Protein AF-A0A7C1U6F7-F1 (afdb_monomer_lite)

Foldseek 3Di:
DPVVVVLVVLLVQLVVVVVVCPPVDDDDLVVSCVVSVHPSVSSVVSVVVVVVD

Secondary structure (DSSP, 8-state):
--HHHHHHHHHHHHHHHHHHTTTS-PPPHHHHHHHTT--HHHHHHHHHHHHT-

pLDDT: mean 84.6, std 8.87, range [52.28, 93.12]

Structure (mmCIF, N/CA/C/O backbone):
data_AF-A0A7C1U6F7-F1
#
_entry.id   AF-A0A7C1U6F7-F1
#
loop_
_atom_site.group_PDB
_atom_site.id
_atom_site.type_symbol
_atom_site.label_atom_id
_atom_site.label_alt_id
_atom_site.label_comp_id
_atom_site.label_asym_id
_atom_site.label_entity_id
_atom_site.label_seq_id
_atom_site.pdbx_PDB_ins_code
_atom_site.Cartn_x
_atom_site.Cartn_y
_atom_site.Cartn_z
_atom_site.occupancy
_atom_site.B_iso_or_equiv
_atom_site.auth_seq_id
_atom_site.auth_comp_id
_atom_site.auth_asym_id
_atom_site.auth_atom_id
_atom_site.pdbx_PDB_model_num
ATOM 1 N N . MET A 1 1 ? 12.623 -16.505 -11.255 1.00 52.28 1 MET A N 1
ATOM 2 C CA . MET A 1 1 ? 11.466 -15.977 -12.020 1.00 52.28 1 MET A CA 1
ATOM 3 C C . MET A 1 1 ? 10.354 -15.688 -11.010 1.00 52.28 1 MET A C 1
ATOM 5 O O . MET A 1 1 ? 9.294 -16.289 -11.060 1.00 52.28 1 MET A O 1
ATOM 9 N N . ASP A 1 2 ? 10.620 -14.799 -10.046 1.00 64.06 2 ASP A N 1
ATOM 10 C CA . ASP A 1 2 ? 9.841 -14.729 -8.791 1.00 64.06 2 ASP A CA 1
ATOM 11 C C . ASP A 1 2 ? 9.266 -13.340 -8.524 1.00 64.06 2 ASP A C 1
ATOM 13 O O . ASP A 1 2 ? 8.211 -13.202 -7.917 1.00 64.06 2 ASP A O 1
ATOM 17 N N . ILE A 1 3 ? 9.923 -12.299 -9.042 1.00 64.00 3 ILE A N 1
ATOM 18 C CA . ILE A 1 3 ? 9.539 -10.900 -8.829 1.00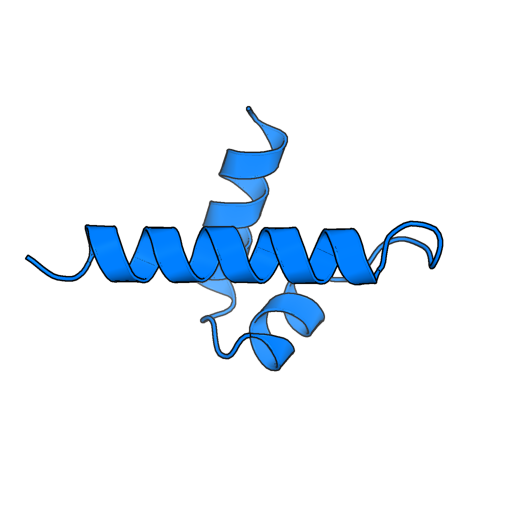 64.00 3 ILE A CA 1
ATOM 19 C C . ILE A 1 3 ? 8.181 -10.588 -9.462 1.00 64.00 3 ILE A C 1
ATOM 21 O O . ILE A 1 3 ? 7.369 -9.914 -8.841 1.00 64.00 3 ILE A O 1
ATOM 25 N N . VAL A 1 4 ? 7.902 -11.106 -10.664 1.00 65.69 4 VAL A N 1
ATOM 26 C CA . VAL A 1 4 ? 6.604 -10.893 -11.326 1.00 65.69 4 VAL A CA 1
ATOM 27 C C . VAL A 1 4 ? 5.491 -11.554 -10.516 1.00 65.69 4 VAL A C 1
ATOM 29 O O . VAL A 1 4 ? 4.540 -10.884 -10.140 1.00 65.69 4 VAL A O 1
ATOM 32 N N . ARG A 1 5 ? 5.660 -12.831 -10.144 1.00 70.88 5 ARG A N 1
ATOM 33 C CA . ARG A 1 5 ? 4.680 -13.577 -9.339 1.00 70.88 5 ARG A CA 1
ATOM 34 C C . ARG A 1 5 ? 4.425 -12.902 -7.988 1.00 70.88 5 ARG A C 1
ATOM 36 O O . ARG A 1 5 ? 3.276 -12.760 -7.587 1.00 70.88 5 ARG A O 1
ATOM 43 N N . ARG A 1 6 ? 5.485 -12.439 -7.321 1.00 78.06 6 ARG A N 1
ATOM 44 C CA . ARG A 1 6 ? 5.407 -11.775 -6.015 1.00 78.06 6 ARG A CA 1
ATOM 45 C C . ARG A 1 6 ? 4.753 -10.392 -6.098 1.00 78.06 6 ARG A C 1
ATOM 47 O O . ARG A 1 6 ? 3.931 -10.059 -5.256 1.00 78.06 6 ARG A O 1
ATOM 54 N N . ASN A 1 7 ? 5.063 -9.604 -7.126 1.00 76.06 7 ASN A N 1
ATOM 55 C CA . ASN A 1 7 ? 4.431 -8.298 -7.326 1.00 76.06 7 ASN A CA 1
ATOM 56 C C . ASN A 1 7 ? 2.949 -8.430 -7.700 1.00 76.06 7 ASN A C 1
ATOM 58 O O . ASN A 1 7 ? 2.144 -7.615 -7.254 1.00 76.06 7 ASN A O 1
ATOM 62 N N . THR A 1 8 ? 2.583 -9.451 -8.481 1.00 79.38 8 THR A N 1
ATOM 63 C CA . THR A 1 8 ? 1.181 -9.746 -8.804 1.00 79.38 8 THR A CA 1
ATOM 64 C C . THR A 1 8 ? 0.408 -10.198 -7.565 1.00 79.38 8 THR A C 1
ATOM 66 O O . THR A 1 8 ? -0.685 -9.690 -7.338 1.00 79.38 8 THR A O 1
ATOM 69 N N . ASP A 1 9 ? 0.982 -11.068 -6.727 1.00 86.38 9 ASP A N 1
ATOM 70 C CA . ASP A 1 9 ? 0.388 -11.447 -5.435 1.00 86.38 9 ASP A CA 1
ATOM 71 C C . ASP A 1 9 ? 0.138 -10.216 -4.551 1.00 86.38 9 ASP A C 1
ATOM 73 O O . ASP A 1 9 ? -0.979 -9.994 -4.087 1.00 86.38 9 ASP A O 1
ATOM 77 N N . TYR A 1 10 ? 1.139 -9.342 -4.411 1.00 87.94 10 TYR A N 1
ATOM 78 C CA . TYR A 1 10 ? 0.995 -8.108 -3.639 1.00 87.94 10 TYR A CA 1
ATOM 79 C C . TYR A 1 10 ? -0.069 -7.162 -4.197 1.00 87.94 10 TYR A C 1
ATOM 81 O O . TYR A 1 10 ? -0.824 -6.577 -3.423 1.00 87.94 10 TYR A O 1
ATOM 89 N N . ALA A 1 11 ? -0.172 -7.027 -5.519 1.00 86.56 11 ALA A N 1
ATOM 90 C CA . ALA A 1 11 ? -1.217 -6.219 -6.140 1.00 86.56 11 ALA A CA 1
ATOM 91 C C . ALA A 1 11 ? -2.613 -6.785 -5.842 1.00 86.56 11 ALA A C 1
ATOM 93 O O . ALA A 1 11 ? -3.495 -6.042 -5.413 1.00 86.56 11 ALA A O 1
ATOM 94 N N . VAL A 1 12 ? -2.800 -8.099 -6.007 1.00 88.44 12 VAL A N 1
ATOM 95 C CA . VAL A 1 12 ? -4.078 -8.775 -5.734 1.00 88.44 12 VAL A CA 1
ATOM 96 C C . VAL A 1 12 ? -4.470 -8.615 -4.268 1.00 88.44 12 VAL A C 1
ATOM 98 O O . VAL A 1 12 ? -5.610 -8.262 -3.974 1.00 88.44 12 VAL A O 1
ATOM 101 N N . ARG A 1 13 ? -3.526 -8.803 -3.344 1.00 89.00 13 ARG A N 1
ATOM 102 C CA . ARG A 1 13 ? -3.767 -8.644 -1.905 1.00 89.00 13 ARG A CA 1
ATOM 103 C C . ARG A 1 13 ? -4.197 -7.228 -1.536 1.00 89.00 13 ARG A C 1
ATOM 105 O O . ARG A 1 13 ? -5.172 -7.063 -0.809 1.00 89.00 13 ARG A O 1
ATOM 112 N N . LEU A 1 14 ? -3.541 -6.212 -2.097 1.00 89.06 14 LEU A N 1
ATOM 113 C CA . LEU A 1 14 ? -3.920 -4.812 -1.889 1.00 89.06 14 LEU A CA 1
ATOM 114 C C . LEU A 1 14 ? -5.320 -4.503 -2.447 1.00 89.06 14 LEU A C 1
ATOM 116 O O . LEU A 1 14 ? -6.100 -3.827 -1.781 1.00 89.06 14 LEU A O 1
ATOM 120 N N . VAL A 1 15 ? -5.681 -5.033 -3.620 1.00 89.56 15 VAL A N 1
ATOM 121 C CA . VAL A 1 15 ? -7.031 -4.865 -4.193 1.00 89.56 15 VAL A CA 1
ATOM 122 C C . VAL A 1 15 ? -8.094 -5.561 -3.341 1.00 89.56 15 VAL A C 1
ATOM 124 O O . VAL A 1 15 ? -9.140 -4.976 -3.069 1.00 89.56 15 VAL A O 1
ATOM 127 N N . VAL A 1 16 ? -7.833 -6.783 -2.873 1.00 90.25 16 VAL A N 1
ATOM 128 C CA . VAL A 1 16 ? -8.752 -7.511 -1.983 1.00 90.25 16 VAL A CA 1
ATOM 129 C C . VAL A 1 16 ? -8.927 -6.772 -0.656 1.00 90.25 16 VAL A C 1
ATOM 131 O O . VAL A 1 16 ? -10.042 -6.704 -0.140 1.00 90.25 16 VAL A O 1
ATOM 134 N N . ASN A 1 17 ? -7.858 -6.183 -0.117 1.00 88.06 17 ASN A N 1
ATOM 135 C CA . ASN A 1 17 ? -7.917 -5.358 1.086 1.00 88.06 17 ASN A CA 1
ATOM 136 C C . ASN A 1 17 ? -8.842 -4.141 0.887 1.00 88.06 17 ASN A C 1
ATOM 138 O O . ASN A 1 17 ? -9.753 -3.920 1.688 1.00 88.06 17 ASN A O 1
ATOM 142 N N . LEU A 1 18 ? -8.699 -3.433 -0.240 1.00 86.88 18 LEU A N 1
ATOM 143 C CA . LEU A 1 18 ? -9.586 -2.326 -0.611 1.00 86.88 18 LEU A CA 1
ATOM 144 C C . LEU A 1 18 ? -11.039 -2.783 -0.808 1.00 86.88 18 LEU A C 1
ATOM 146 O O . LEU A 1 18 ? -11.955 -2.122 -0.324 1.00 86.88 18 LEU A O 1
ATOM 150 N N . ALA A 1 19 ? -11.263 -3.930 -1.455 1.00 88.69 19 ALA A N 1
ATOM 151 C CA . ALA A 1 19 ? -12.599 -4.492 -1.656 1.00 88.69 19 ALA A CA 1
ATOM 152 C C . ALA A 1 19 ? -13.273 -4.879 -0.327 1.00 88.69 19 ALA A C 1
ATOM 154 O O . ALA A 1 19 ? -14.457 -4.620 -0.131 1.00 88.69 19 ALA A O 1
ATOM 155 N N . ARG A 1 20 ? -12.519 -5.436 0.629 1.00 87.12 20 ARG A N 1
ATOM 156 C CA . ARG A 1 20 ? -13.007 -5.716 1.995 1.00 87.12 20 ARG A CA 1
ATOM 157 C C . ARG A 1 20 ? -13.348 -4.442 2.773 1.00 87.12 20 ARG A C 1
AT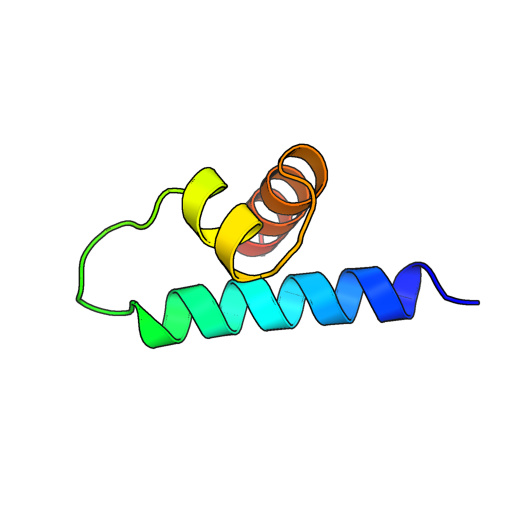OM 159 O O . ARG A 1 20 ? -14.214 -4.469 3.648 1.00 87.12 20 ARG A O 1
ATOM 166 N N . GLY A 1 21 ? -12.651 -3.347 2.479 1.00 84.31 21 GLY A N 1
ATOM 167 C CA . GLY A 1 21 ? -12.905 -2.013 3.024 1.00 84.31 21 GLY A CA 1
ATOM 168 C C . GLY A 1 21 ? -13.966 -1.213 2.266 1.00 84.31 21 GLY A C 1
ATOM 169 O O . GLY A 1 21 ? -14.254 -0.081 2.658 1.00 84.31 21 GLY A O 1
ATOM 170 N N . TYR A 1 22 ? -14.556 -1.765 1.202 1.00 81.81 22 TYR A N 1
ATOM 171 C CA . TYR A 1 22 ? -15.508 -1.041 0.368 1.00 81.81 22 TYR A CA 1
ATOM 172 C C . TYR A 1 22 ? -16.714 -0.566 1.194 1.00 81.81 22 TYR A C 1
ATOM 174 O O . TYR A 1 22 ? -17.316 -1.330 1.947 1.00 81.81 22 TYR A O 1
ATOM 182 N N . GLY A 1 23 ? -17.031 0.727 1.095 1.00 82.12 23 GLY A N 1
ATOM 183 C CA . GLY A 1 23 ? -18.095 1.370 1.87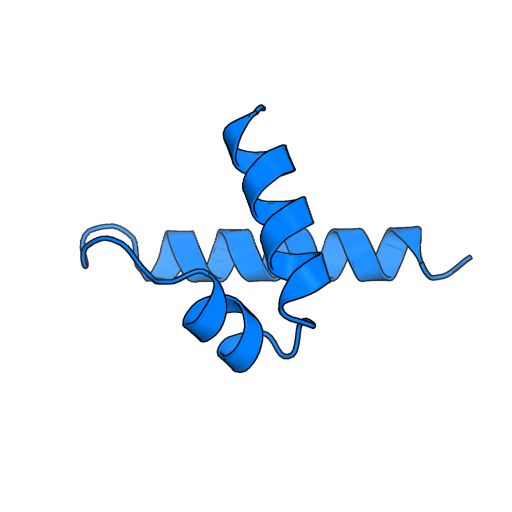4 1.00 82.12 23 GLY A CA 1
ATOM 184 C C . GLY A 1 23 ? -17.711 1.807 3.296 1.00 82.12 23 GLY A C 1
ATOM 185 O O . GLY A 1 23 ? -18.511 2.478 3.942 1.00 82.12 23 GLY A O 1
ATOM 186 N N . LYS A 1 24 ? -16.497 1.504 3.785 1.00 83.50 24 LYS A N 1
ATOM 187 C CA . LYS A 1 24 ? -16.005 1.938 5.114 1.00 83.50 24 LYS A CA 1
ATOM 188 C C . LYS A 1 24 ? -15.188 3.238 5.086 1.00 83.50 24 LYS A C 1
ATOM 190 O O . LYS A 1 24 ? -14.633 3.635 6.107 1.00 83.50 24 LYS A O 1
ATOM 195 N N . GLY A 1 25 ? -15.131 3.902 3.932 1.00 83.12 25 GLY A N 1
ATOM 196 C CA . GLY A 1 25 ? -14.340 5.112 3.706 1.00 83.12 25 GLY A CA 1
ATOM 197 C C . GLY A 1 25 ? -12.930 4.832 3.164 1.00 83.12 25 GLY A C 1
ATOM 198 O O . GLY A 1 25 ? -12.554 3.677 2.958 1.00 83.12 25 GLY A O 1
ATOM 199 N N . PRO A 1 26 ? -12.154 5.889 2.870 1.00 83.19 26 PRO A N 1
ATOM 200 C CA . PRO A 1 26 ? -10.819 5.755 2.297 1.00 83.19 26 PRO A CA 1
ATOM 201 C C . PRO A 1 26 ? -9.830 5.13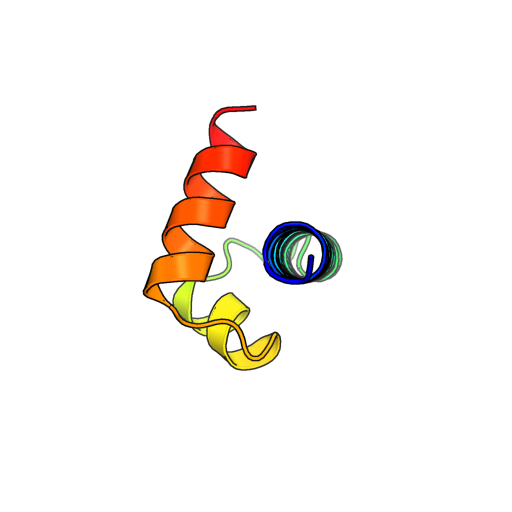9 3.297 1.00 83.19 26 PRO A C 1
ATOM 203 O O . PRO A 1 26 ? -9.710 5.590 4.435 1.00 83.19 26 PRO A O 1
ATOM 206 N N . VAL A 1 27 ? -9.077 4.132 2.847 1.00 85.44 27 VAL A N 1
ATOM 207 C CA . VAL A 1 27 ? -7.996 3.496 3.616 1.00 85.44 27 VAL A CA 1
ATOM 208 C C . VAL A 1 27 ? -6.654 4.079 3.182 1.00 85.44 27 VAL A C 1
ATOM 210 O O . VAL A 1 27 ? -6.367 4.194 1.992 1.00 85.44 27 VAL A O 1
ATOM 213 N N . SER A 1 28 ? -5.807 4.431 4.150 1.00 89.38 28 SER A N 1
ATOM 214 C CA . SER A 1 28 ? -4.438 4.863 3.863 1.00 89.38 28 SER A CA 1
ATOM 215 C C . SER A 1 28 ? -3.618 3.714 3.279 1.00 89.38 28 SER A C 1
ATOM 217 O O . SER A 1 28 ? -3.553 2.628 3.860 1.00 89.38 28 SER A O 1
ATOM 219 N N . THR A 1 29 ? -2.896 3.981 2.190 1.00 87.56 29 THR A N 1
ATOM 220 C CA . THR A 1 29 ? -1.959 3.029 1.573 1.00 87.56 29 THR A CA 1
ATOM 221 C C . THR A 1 29 ? -0.931 2.492 2.567 1.00 87.56 29 THR A C 1
ATOM 223 O O . THR A 1 29 ? -0.495 1.352 2.437 1.00 87.56 29 THR A O 1
ATOM 226 N N . LYS A 1 30 ? -0.564 3.277 3.590 1.00 89.75 30 LYS A N 1
ATOM 227 C CA . LYS A 1 30 ? 0.349 2.833 4.649 1.00 89.75 30 LYS A CA 1
ATOM 228 C C . LYS A 1 30 ? -0.251 1.693 5.473 1.00 89.75 30 LYS A C 1
ATOM 230 O O . LYS A 1 30 ? 0.416 0.692 5.701 1.00 89.75 30 LYS A O 1
ATOM 235 N N . VAL A 1 31 ? -1.521 1.827 5.849 1.00 89.69 31 VAL A N 1
ATOM 236 C CA . VAL A 1 31 ? -2.247 0.813 6.625 1.00 89.69 31 VAL A CA 1
ATOM 237 C C . VAL A 1 31 ? -2.449 -0.451 5.790 1.00 89.69 31 VAL A C 1
ATOM 239 O O . VAL A 1 31 ? -2.187 -1.547 6.274 1.00 89.69 31 VAL A O 1
ATOM 242 N N . ALA A 1 32 ? -2.832 -0.309 4.518 1.00 88.50 32 ALA A N 1
ATOM 243 C CA . ALA A 1 32 ? -2.977 -1.450 3.611 1.00 88.50 32 ALA A CA 1
ATOM 244 C C . ALA A 1 32 ? -1.642 -2.194 3.391 1.00 88.50 32 ALA A C 1
ATOM 246 O O . ALA A 1 32 ? -1.611 -3.421 3.346 1.00 88.50 32 ALA A O 1
ATOM 247 N N . ALA A 1 33 ? -0.526 -1.462 3.301 1.00 90.56 33 ALA A N 1
ATOM 248 C CA . ALA A 1 33 ? 0.808 -2.042 3.160 1.00 90.56 33 ALA A CA 1
ATOM 249 C C . ALA A 1 33 ? 1.225 -2.854 4.398 1.00 90.56 33 ALA A C 1
ATOM 251 O O . ALA A 1 33 ? 1.712 -3.975 4.257 1.00 90.56 33 ALA A O 1
ATOM 252 N N . GLU A 1 34 ? 0.992 -2.313 5.598 1.00 91.31 34 GLU A N 1
ATOM 253 C CA . GLU A 1 34 ? 1.268 -3.001 6.865 1.00 91.31 34 GLU A CA 1
ATOM 254 C C . GLU A 1 34 ? 0.414 -4.269 7.015 1.00 91.31 34 GLU A C 1
ATOM 256 O O . GLU A 1 34 ? 0.948 -5.330 7.336 1.00 91.31 34 GLU A O 1
ATOM 261 N N . GLN A 1 35 ? -0.886 -4.190 6.710 1.00 89.19 35 GLN A N 1
ATOM 262 C CA . GLN A 1 35 ? -1.805 -5.332 6.792 1.00 89.19 35 GLN A CA 1
ATOM 263 C C . GLN A 1 35 ? -1.437 -6.464 5.828 1.00 89.19 35 GLN A C 1
ATOM 265 O O . GLN A 1 35 ? -1.543 -7.638 6.180 1.00 89.19 35 GLN A O 1
ATOM 270 N N . GLU A 1 36 ? -0.977 -6.127 4.623 1.00 87.12 36 GLU A N 1
ATOM 271 C CA . GLU A 1 36 ? -0.633 -7.113 3.599 1.00 87.12 36 GLU A CA 1
ATOM 272 C C . GLU A 1 36 ? 0.860 -7.492 3.587 1.00 87.12 36 GLU A C 1
ATOM 274 O O . GLU A 1 36 ? 1.301 -8.267 2.736 1.00 87.12 36 GLU A O 1
ATOM 279 N N . GLY A 1 37 ? 1.663 -6.996 4.534 1.00 87.00 37 GLY A N 1
ATOM 280 C CA . GLY A 1 37 ? 3.099 -7.290 4.594 1.00 87.00 37 GLY A CA 1
ATOM 281 C C . GLY A 1 37 ? 3.854 -6.861 3.329 1.00 87.00 37 GLY A C 1
ATOM 282 O O . GLY A 1 37 ? 4.818 -7.514 2.916 1.00 87.00 37 GLY A O 1
ATOM 283 N N . VAL A 1 38 ? 3.392 -5.785 2.688 1.00 87.88 38 VAL A N 1
ATOM 284 C CA . VAL A 1 38 ? 3.997 -5.188 1.493 1.00 87.88 38 VAL A CA 1
ATOM 285 C C . VAL A 1 38 ? 4.821 -3.983 1.928 1.00 87.88 38 VAL A C 1
ATOM 287 O O . VAL A 1 38 ? 4.407 -3.211 2.788 1.00 87.88 38 VAL A O 1
ATOM 290 N N . SER A 1 39 ? 5.993 -3.770 1.326 1.00 89.44 39 SER A N 1
ATOM 291 C CA . SER A 1 39 ? 6.753 -2.554 1.619 1.00 89.44 39 SER A CA 1
ATOM 292 C C . SER A 1 39 ? 5.975 -1.316 1.166 1.00 89.44 39 SER A C 1
ATOM 294 O O . SER A 1 39 ? 5.426 -1.276 0.063 1.00 89.44 39 SER A O 1
ATOM 296 N N . TYR A 1 40 ? 5.952 -0.276 2.000 1.00 90.25 40 TYR A N 1
ATOM 297 C CA . TYR A 1 40 ? 5.208 0.950 1.706 1.00 90.25 40 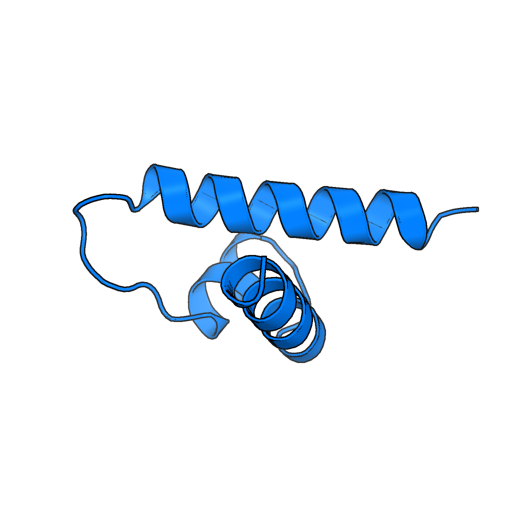TYR A CA 1
ATOM 298 C C . TYR A 1 40 ? 5.548 1.578 0.334 1.00 90.25 40 TYR A C 1
ATOM 300 O O . TYR A 1 40 ? 4.620 1.892 -0.414 1.00 90.25 40 TYR A O 1
ATOM 308 N N . PRO A 1 41 ? 6.828 1.681 -0.093 1.00 90.81 41 PRO A N 1
ATOM 309 C CA . PRO A 1 41 ? 7.159 2.208 -1.420 1.00 90.81 41 PRO A CA 1
ATOM 310 C C . PRO A 1 41 ? 6.599 1.364 -2.573 1.00 90.81 41 PRO A C 1
ATOM 312 O O . PRO A 1 41 ? 6.232 1.908 -3.616 1.00 90.81 41 PRO A O 1
ATOM 315 N N . LEU A 1 42 ? 6.534 0.038 -2.402 1.00 89.44 42 LEU A N 1
ATOM 316 C CA . LEU A 1 42 ? 5.964 -0.865 -3.399 1.00 89.44 42 LEU A CA 1
ATOM 317 C C . LEU A 1 42 ? 4.440 -0.742 -3.431 1.00 89.44 42 LEU A C 1
ATOM 319 O O . LEU A 1 42 ? 3.876 -0.607 -4.513 1.00 89.44 42 LEU A O 1
ATOM 323 N N . ALA A 1 43 ? 3.792 -0.712 -2.266 1.00 91.50 43 ALA A N 1
ATOM 324 C CA . ALA A 1 43 ? 2.353 -0.502 -2.161 1.00 91.50 43 ALA A CA 1
ATOM 325 C C . ALA A 1 43 ? 1.922 0.812 -2.830 1.00 91.50 43 ALA A C 1
ATOM 327 O O . ALA A 1 43 ? 0.983 0.805 -3.619 1.00 91.50 43 ALA A O 1
ATOM 328 N N . CYS A 1 44 ? 2.655 1.913 -2.626 1.00 93.12 44 CYS A N 1
ATOM 329 C CA . CYS A 1 44 ? 2.390 3.176 -3.321 1.00 93.12 44 CYS A CA 1
ATOM 330 C C . CYS A 1 44 ? 2.450 3.033 -4.848 1.00 93.12 44 CYS A C 1
ATOM 332 O O . CYS A 1 44 ? 1.531 3.472 -5.536 1.00 93.12 44 CYS A O 1
ATOM 334 N N . LYS A 1 45 ? 3.489 2.382 -5.387 1.00 92.19 45 LYS A N 1
ATOM 335 C CA . LYS A 1 45 ? 3.612 2.153 -6.838 1.00 92.19 45 LYS A CA 1
ATOM 336 C C . LYS A 1 45 ? 2.489 1.270 -7.383 1.00 92.19 45 LYS A C 1
ATOM 338 O O . LYS A 1 45 ? 1.981 1.538 -8.469 1.00 92.19 45 LYS A O 1
ATOM 343 N N . LEU A 1 46 ? 2.107 0.229 -6.644 1.00 90.12 46 LEU A N 1
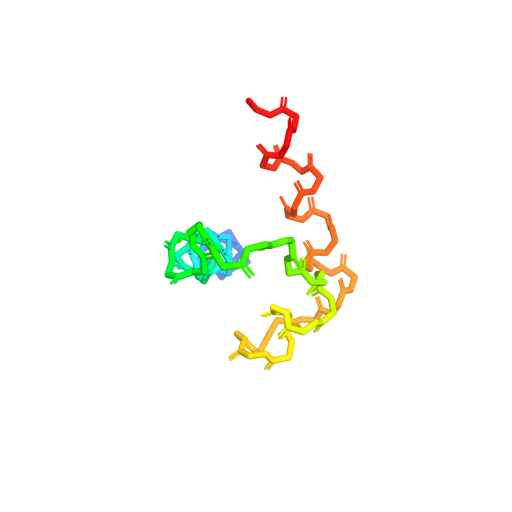ATOM 344 C CA . LEU A 1 46 ? 1.013 -0.664 -7.025 1.00 90.12 46 LEU A CA 1
ATOM 345 C C . LEU A 1 46 ? -0.327 0.080 -7.026 1.00 90.12 46 LEU A C 1
ATOM 347 O O . LEU A 1 46 ? -1.046 0.005 -8.016 1.00 90.12 46 LEU A O 1
ATOM 351 N N . MET A 1 47 ? -0.621 0.872 -5.991 1.00 90.44 47 MET A N 1
ATOM 352 C CA . MET A 1 47 ? -1.834 1.696 -5.929 1.00 90.44 47 MET A CA 1
ATOM 353 C C . MET A 1 47 ? -1.894 2.734 -7.053 1.00 90.44 47 MET A C 1
ATOM 355 O O . MET A 1 47 ? -2.942 2.910 -7.663 1.00 90.44 47 MET A O 1
ATOM 359 N N . GLN A 1 48 ? -0.770 3.379 -7.380 1.00 90.94 48 GLN A N 1
ATOM 360 C CA . GLN A 1 48 ? -0.692 4.304 -8.517 1.00 90.94 48 GLN A CA 1
ATOM 361 C C . GLN A 1 48 ? -1.000 3.606 -9.844 1.00 90.94 48 GLN A C 1
ATOM 363 O O . GLN A 1 48 ? -1.717 4.156 -10.674 1.00 90.94 48 GLN A O 1
ATOM 368 N N . ARG A 1 49 ? -0.481 2.389 -10.048 1.00 90.00 49 ARG A N 1
ATOM 369 C CA . ARG A 1 49 ? -0.764 1.594 -11.251 1.00 90.00 49 ARG A CA 1
ATOM 370 C C . ARG A 1 49 ? -2.226 1.160 -11.319 1.00 90.00 49 ARG A C 1
ATOM 372 O O . ARG A 1 49 ? -2.813 1.256 -12.388 1.00 90.00 49 ARG A O 1
ATOM 379 N N . LEU A 1 50 ? -2.796 0.730 -10.195 1.00 85.94 50 LEU A N 1
ATOM 380 C CA . LEU A 1 50 ? -4.203 0.334 -10.088 1.00 85.94 50 LEU A CA 1
ATOM 381 C C . LEU A 1 50 ? -5.155 1.508 -10.342 1.00 85.94 50 LEU A C 1
ATOM 383 O O . LEU A 1 50 ? -6.159 1.325 -11.008 1.00 85.94 50 LEU A O 1
ATOM 387 N N . HIS A 1 51 ? -4.830 2.705 -9.849 1.00 87.94 51 HIS A N 1
ATOM 388 C CA . HIS A 1 51 ? -5.620 3.916 -10.094 1.00 87.94 51 HIS A CA 1
ATOM 389 C C . HIS A 1 51 ? -5.501 4.430 -11.537 1.00 87.94 51 HIS A C 1
ATOM 391 O O . HIS A 1 51 ? -6.414 5.069 -12.043 1.00 87.94 51 HIS A O 1
ATOM 397 N N . ALA A 1 52 ? -4.355 4.214 -12.189 1.00 84.19 52 ALA A N 1
ATOM 398 C CA . ALA A 1 52 ? -4.130 4.625 -13.575 1.00 84.19 52 ALA A CA 1
ATOM 399 C C . ALA A 1 52 ? -4.700 3.639 -14.615 1.00 84.19 52 ALA A C 1
ATOM 401 O O . ALA A 1 52 ? -4.533 3.888 -15.809 1.00 84.19 52 ALA A O 1
ATOM 402 N N . SER A 1 53 ? -5.284 2.519 -14.170 1.00 57.44 53 SER A N 1
ATOM 403 C CA . SER A 1 53 ? -5.868 1.474 -15.025 1.00 57.44 53 SER A CA 1
ATOM 404 C C . SER A 1 53 ? -7.369 1.654 -15.211 1.00 57.44 53 SER A C 1
ATOM 406 O O . SER A 1 53 ? -8.010 2.230 -14.306 1.00 57.44 53 SER A O 1
#

Sequence (53 aa):
MDIVRRNTDYAVRLVVNLARGYGKGPVSTKVAAEQEGVSYPLACKLMQRLHAS

Radius of gyration: 10.73 Å; chains: 1; bounding box: 30×22×22 Å